Protein AF-A0A1R1L675-F1 (afdb_monomer)

Nearest PDB structures (foldseek):
  9ir4-assembly1_C  TM=5.203E-01  e=1.559E+00  Henipavirus nipahense
  2ex3-assembly3_F  TM=5.679E-01  e=7.127E+00  Salasvirus phi29
  4ntj-assembly1_A  TM=2.808E-01  e=3.716E+00  Homo sapiens
  5h5m-assembly2_B  TM=3.008E-01  e=8.856E+00  Caenorhabditis elegans

Sequence (93 aa):
MVDALFVAVRKAGHQPSVLAFKRKAPIRLGEAEGVRLALVLLATQPIAKHERVRALVAGINAMSVEETYYWYSKCMGLDGNRARKALRTLLAD

Radius of gyration: 13.54 Å; Cα contacts (8 Å, |Δi|>4): 82; chains: 1; bounding box: 36×32×28 Å

Foldseek 3Di:
DVVLVQVQQVQLVHHPVCPDPPDPDDRDGDPLSVLLSVLLVLLCPPPPDPVLSVLLNVVSVPDDSVVSVVLSVCLPDPCNVVSSVVSSVVSVD

Organism: NCBI:txid554083

Solvent-accessible surface area (backbone atoms only — not comparable to full-atom values): 5411 Å² total; per-residue (Å²): 109,73,64,54,53,44,51,38,37,44,74,44,75,38,63,67,78,69,77,38,94,85,57,81,75,82,82,74,57,52,67,71,47,43,43,45,46,49,42,46,55,60,62,36,61,90,61,82,54,63,69,62,41,50,42,44,46,50,46,62,67,71,46,55,71,68,55,36,53,53,51,40,55,42,40,73,39,99,55,16,70,60,38,38,50,51,52,52,53,68,45,68,115

Mean predicted aligned error: 3.65 Å

Structure (mmCIF, N/CA/C/O backbone):
data_AF-A0A1R1L675-F1
#
_entry.id   AF-A0A1R1L675-F1
#
loop_
_atom_site.group_PDB
_atom_site.id
_atom_site.type_symbol
_atom_site.label_atom_id
_atom_site.label_alt_id
_atom_site.label_comp_id
_atom_site.label_asym_id
_atom_site.label_entity_id
_atom_site.label_seq_id
_atom_site.pdbx_PDB_ins_code
_atom_site.Cartn_x
_atom_site.Cartn_y
_atom_site.Cartn_z
_atom_site.occupancy
_atom_site.B_iso_or_equiv
_atom_site.auth_seq_id
_atom_site.auth_comp_id
_atom_site.auth_asym_id
_atom_site.auth_atom_id
_atom_site.pdbx_PDB_model_num
ATOM 1 N N . MET A 1 1 ? -4.742 -3.802 -8.218 1.00 68.81 1 MET A N 1
ATOM 2 C CA . MET A 1 1 ? -4.613 -2.372 -7.836 1.00 68.81 1 MET A CA 1
ATOM 3 C C . MET A 1 1 ? -5.984 -1.730 -7.673 1.00 68.81 1 MET A C 1
ATOM 5 O O . MET A 1 1 ? -6.251 -1.230 -6.591 1.00 68.81 1 MET A O 1
ATOM 9 N N . VAL A 1 2 ? -6.869 -1.824 -8.673 1.00 81.81 2 VAL A N 1
ATOM 10 C CA . VAL A 1 2 ? -8.269 -1.360 -8.570 1.00 81.81 2 VAL A CA 1
ATOM 11 C C . VAL A 1 2 ? -8.992 -1.950 -7.347 1.00 81.81 2 VAL A C 1
ATOM 13 O O . VAL A 1 2 ? -9.657 -1.219 -6.621 1.00 81.81 2 VAL A O 1
ATOM 16 N N . ASP A 1 3 ? -8.768 -3.227 -7.030 1.00 84.06 3 ASP A N 1
ATOM 17 C CA . ASP A 1 3 ? -9.385 -3.860 -5.853 1.00 84.06 3 ASP A CA 1
ATOM 18 C C . ASP A 1 3 ? -8.977 -3.202 -4.529 1.00 84.06 3 ASP A C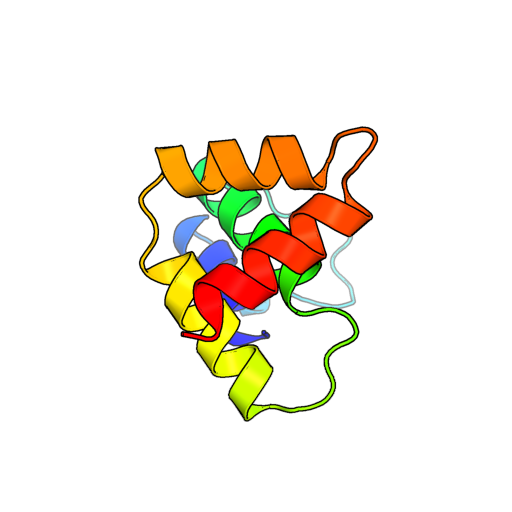 1
ATOM 20 O O . ASP A 1 3 ? -9.817 -2.987 -3.660 1.00 84.06 3 ASP A O 1
ATOM 24 N N . ALA A 1 4 ? -7.703 -2.819 -4.385 1.00 84.81 4 ALA A N 1
ATOM 25 C CA . ALA A 1 4 ? -7.214 -2.143 -3.182 1.00 84.81 4 ALA A CA 1
ATOM 26 C C . ALA A 1 4 ? -7.893 -0.777 -2.996 1.00 84.81 4 ALA A C 1
ATOM 28 O O . ALA A 1 4 ? -8.220 -0.391 -1.874 1.00 84.81 4 ALA A O 1
ATOM 29 N N . LEU A 1 5 ? -8.170 -0.082 -4.104 1.00 87.94 5 LEU A N 1
ATOM 30 C CA . LEU A 1 5 ? -8.919 1.170 -4.104 1.00 87.94 5 LEU A CA 1
ATOM 31 C C . LEU A 1 5 ? -10.362 0.948 -3.624 1.00 87.94 5 LEU A C 1
ATOM 33 O O . LEU A 1 5 ? -10.836 1.666 -2.747 1.00 87.94 5 LEU A O 1
ATOM 37 N N . PHE A 1 6 ? -11.049 -0.072 -4.146 1.00 89.81 6 PHE A N 1
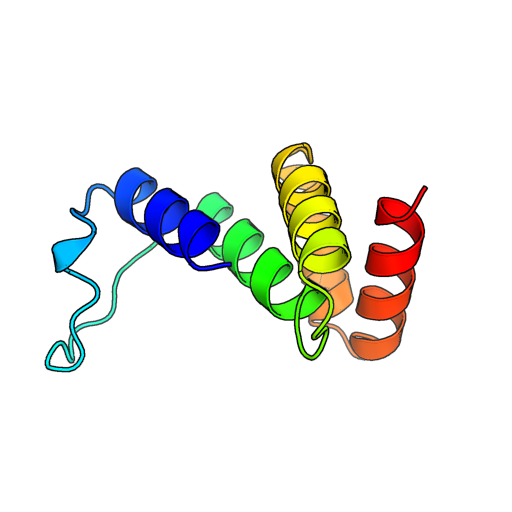ATOM 38 C CA . PHE A 1 6 ? -12.413 -0.394 -3.719 1.00 89.81 6 PHE A CA 1
ATOM 39 C C . PHE A 1 6 ? -12.492 -0.828 -2.258 1.00 89.81 6 PHE A C 1
ATOM 41 O O . PHE A 1 6 ? -13.422 -0.423 -1.563 1.00 89.81 6 PHE A O 1
ATOM 48 N N . VAL A 1 7 ? -11.522 -1.604 -1.774 1.00 87.81 7 VAL A N 1
ATOM 49 C CA . VAL A 1 7 ? -11.449 -1.991 -0.361 1.00 87.81 7 VAL A CA 1
ATOM 50 C C . VAL A 1 7 ? -11.297 -0.758 0.529 1.00 87.81 7 VAL A C 1
ATOM 52 O O . VAL A 1 7 ? -12.060 -0.612 1.482 1.00 87.81 7 VAL A O 1
ATOM 55 N N . ALA A 1 8 ? -10.378 0.155 0.202 1.00 89.06 8 ALA A N 1
ATOM 56 C CA . ALA A 1 8 ? -10.173 1.379 0.978 1.00 89.06 8 ALA A CA 1
ATOM 57 C C . ALA A 1 8 ? -11.429 2.267 1.006 1.00 89.06 8 ALA A C 1
ATOM 59 O O . ALA A 1 8 ? -11.835 2.737 2.066 1.00 89.06 8 ALA A O 1
ATOM 60 N N . VAL A 1 9 ? -12.093 2.440 -0.141 1.00 91.12 9 VAL A N 1
ATOM 61 C CA . VAL A 1 9 ? -13.326 3.238 -0.252 1.00 91.12 9 VAL A CA 1
ATOM 62 C C . VAL A 1 9 ? -14.480 2.618 0.536 1.00 91.12 9 VAL A C 1
ATOM 64 O O . VAL A 1 9 ? -15.184 3.333 1.247 1.00 91.12 9 VAL A O 1
ATOM 67 N N . ARG A 1 10 ? -14.650 1.293 0.471 1.00 90.81 10 ARG A N 1
ATOM 68 C CA . ARG A 1 10 ? -15.683 0.592 1.248 1.00 90.81 10 ARG A CA 1
ATOM 69 C C . ARG A 1 10 ? -15.442 0.704 2.748 1.00 90.81 10 ARG A C 1
ATOM 71 O O . ARG A 1 10 ? -16.383 0.978 3.484 1.00 90.81 10 ARG A O 1
ATOM 78 N N . LYS A 1 11 ? -14.195 0.535 3.199 1.00 89.69 11 LYS A N 1
ATOM 79 C CA . LYS A 1 11 ? -13.834 0.708 4.615 1.00 89.69 11 LYS A CA 1
ATOM 80 C C . LYS A 1 11 ? -14.056 2.139 5.109 1.00 89.69 11 LYS A C 1
ATOM 82 O O . LYS A 1 11 ? -14.413 2.328 6.262 1.00 89.69 11 LYS A O 1
ATOM 87 N N . ALA A 1 12 ? -13.939 3.128 4.226 1.00 88.25 12 ALA A N 1
ATOM 88 C CA . ALA A 1 12 ? -14.304 4.515 4.508 1.00 88.25 12 ALA A CA 1
ATOM 89 C C . ALA A 1 12 ? -15.828 4.784 4.506 1.00 88.25 12 ALA A C 1
ATOM 91 O O . ALA A 1 12 ? -16.246 5.937 4.564 1.00 88.25 12 ALA A O 1
ATOM 92 N N . GLY A 1 13 ? -16.673 3.750 4.411 1.00 89.31 13 GLY A N 1
ATOM 93 C CA . GLY A 1 13 ? -18.133 3.885 4.426 1.00 89.31 13 GLY A CA 1
ATOM 94 C C . GLY A 1 13 ? -18.732 4.387 3.111 1.00 89.31 13 GLY A C 1
ATOM 95 O O . GLY A 1 13 ? -19.894 4.786 3.064 1.00 89.31 13 GLY A O 1
ATOM 96 N N . HIS A 1 14 ? -17.959 4.379 2.025 1.00 88.75 14 HIS A N 1
ATOM 97 C CA . HIS A 1 14 ? -18.404 4.857 0.725 1.00 88.75 14 HIS A CA 1
ATOM 98 C C . HIS A 1 14 ? -18.675 3.706 -0.247 1.00 88.75 14 HIS A C 1
ATOM 100 O O . HIS A 1 14 ? -17.994 2.679 -0.261 1.00 88.75 14 HIS A O 1
ATOM 106 N N . GLN A 1 15 ? -19.655 3.899 -1.131 1.00 89.38 15 GLN A N 1
ATOM 107 C CA . GLN A 1 15 ? -19.847 2.995 -2.261 1.00 89.38 15 GLN A CA 1
ATOM 108 C C . GLN A 1 15 ? -18.752 3.200 -3.319 1.00 89.38 15 GLN A C 1
ATOM 110 O O . GLN A 1 15 ? -18.336 4.335 -3.535 1.00 89.38 15 GLN A O 1
ATOM 115 N N . PRO A 1 16 ? -18.324 2.159 -4.058 1.00 87.69 16 PRO A N 1
ATOM 116 C CA . PRO A 1 16 ? -17.342 2.302 -5.138 1.00 87.69 16 PRO A CA 1
ATOM 117 C C . PRO A 1 16 ? -17.681 3.381 -6.177 1.00 87.69 16 PRO A C 1
ATOM 119 O O . PRO A 1 16 ? -16.776 3.996 -6.732 1.00 87.69 16 PRO A O 1
ATOM 122 N N . SER A 1 17 ? -18.970 3.662 -6.398 1.00 88.31 17 SER A N 1
ATOM 123 C CA . SER A 1 17 ? -19.460 4.700 -7.313 1.00 88.31 17 SER A CA 1
ATOM 124 C C . SER A 1 17 ? -19.020 6.124 -6.953 1.00 88.31 17 SER A C 1
ATOM 126 O O . SER A 1 17 ? -19.088 7.008 -7.805 1.00 88.31 17 SER A O 1
ATOM 128 N N . VAL A 1 18 ? -18.518 6.368 -5.733 1.00 89.38 18 VAL A N 1
ATOM 129 C CA . VAL A 1 18 ? -17.930 7.672 -5.382 1.00 89.38 18 VAL A CA 1
ATOM 130 C C . VAL A 1 18 ? -16.625 7.946 -6.136 1.00 89.38 18 VAL A C 1
ATOM 132 O O . VAL A 1 18 ? -16.232 9.105 -6.262 1.00 89.38 18 VAL A O 1
ATOM 135 N N . LEU A 1 19 ? -15.955 6.905 -6.645 1.00 87.06 19 LEU A N 1
ATOM 136 C CA . LEU A 1 19 ? -14.777 7.010 -7.505 1.00 87.06 19 LEU A CA 1
ATOM 137 C C . LEU A 1 19 ? -15.215 7.397 -8.922 1.00 87.06 19 LEU A C 1
ATOM 139 O O . LEU A 1 19 ? -15.219 6.586 -9.844 1.00 87.06 19 LEU A O 1
ATOM 143 N N . ALA A 1 20 ? -15.625 8.651 -9.084 1.00 88.50 20 ALA A N 1
ATOM 144 C CA . ALA A 1 20 ? -16.095 9.194 -10.349 1.00 88.50 20 ALA A CA 1
ATOM 145 C C . ALA A 1 20 ? -15.154 10.289 -10.851 1.00 88.50 20 ALA A C 1
ATOM 147 O O . ALA A 1 20 ? -14.771 11.177 -10.093 1.00 88.50 20 ALA A O 1
ATOM 148 N N . PHE A 1 21 ? -14.868 10.297 -12.155 1.00 85.06 21 PHE A N 1
ATOM 149 C CA . PHE A 1 21 ? -13.996 11.300 -12.785 1.00 85.06 21 PHE A CA 1
ATOM 150 C C . PHE A 1 21 ? -14.489 12.746 -12.580 1.00 85.06 21 PHE A C 1
ATOM 152 O O . PHE A 1 21 ? -13.704 13.685 -12.527 1.00 85.06 21 PHE A O 1
ATOM 159 N N . LYS A 1 22 ? -15.809 12.932 -12.433 1.00 90.94 22 LYS A N 1
ATOM 160 C CA . LYS A 1 22 ? -16.440 14.242 -12.197 1.00 90.94 22 LYS A CA 1
ATOM 161 C C . LYS A 1 22 ? -16.361 14.708 -10.737 1.00 90.94 22 LYS A C 1
ATOM 163 O O . LYS A 1 22 ? -16.682 15.862 -10.451 1.00 90.94 22 LYS A O 1
ATOM 168 N N . ARG A 1 23 ? -15.989 13.832 -9.798 1.00 87.62 23 ARG A N 1
ATOM 169 C CA . ARG A 1 23 ? -15.955 14.165 -8.372 1.00 87.62 23 ARG A CA 1
ATOM 170 C C . ARG A 1 23 ? -14.751 15.058 -8.075 1.00 87.62 23 ARG A C 1
ATOM 172 O O . ARG A 1 23 ? -13.616 14.670 -8.309 1.00 87.62 23 ARG A O 1
ATOM 179 N N . LYS A 1 24 ? -15.012 16.229 -7.489 1.00 88.00 24 LYS A N 1
ATOM 180 C CA . LYS A 1 24 ? -13.972 17.168 -7.026 1.00 88.00 24 LYS A CA 1
ATOM 181 C C . LYS A 1 24 ? -13.719 17.104 -5.518 1.00 88.00 24 LYS A C 1
ATOM 183 O O . LYS A 1 24 ? -12.639 17.455 -5.059 1.00 88.00 24 LYS A O 1
ATOM 188 N N . ALA A 1 25 ? -14.710 16.660 -4.744 1.00 90.75 25 ALA A N 1
ATOM 189 C CA . ALA A 1 25 ? -14.581 16.532 -3.298 1.00 90.75 25 ALA A CA 1
ATOM 190 C C . ALA A 1 25 ? -13.673 15.339 -2.939 1.00 90.75 25 ALA A C 1
ATOM 192 O O . ALA A 1 25 ? -13.941 14.227 -3.410 1.00 90.75 25 ALA A O 1
ATOM 193 N N . PRO A 1 26 ? -12.652 15.518 -2.080 1.00 90.38 26 PRO A N 1
ATOM 194 C CA . PRO A 1 26 ? -11.817 14.413 -1.622 1.00 90.38 26 PRO A CA 1
ATOM 195 C C . PRO A 1 26 ? -12.636 13.289 -0.974 1.00 90.38 26 PRO A C 1
ATOM 197 O O . PRO A 1 26 ? -13.711 13.520 -0.411 1.00 90.38 26 PRO A O 1
ATOM 200 N N . ILE A 1 27 ? -12.119 12.065 -1.043 1.00 90.38 27 ILE A N 1
ATOM 201 C CA . ILE A 1 27 ? -12.612 10.938 -0.246 1.00 90.38 27 ILE A CA 1
ATOM 202 C C . ILE A 1 27 ? -11.746 10.896 1.008 1.00 90.38 27 ILE A C 1
ATOM 204 O O . ILE A 1 27 ? -10.522 10.806 0.911 1.00 90.38 27 ILE A O 1
ATOM 208 N N . ARG A 1 28 ? -12.366 11.024 2.181 1.00 91.38 28 ARG A N 1
ATOM 209 C CA . ARG A 1 28 ? -11.654 10.878 3.451 1.00 91.38 28 ARG A CA 1
ATOM 210 C C . ARG A 1 28 ? -11.529 9.392 3.745 1.00 91.38 28 ARG A C 1
ATOM 212 O O . ARG A 1 28 ? -12.522 8.678 3.704 1.00 91.38 28 ARG A O 1
ATOM 219 N N . LEU A 1 29 ? -10.308 8.942 3.989 1.00 93.00 29 LEU A N 1
ATOM 220 C CA . LEU A 1 29 ? -10.019 7.577 4.405 1.00 93.00 29 LEU A CA 1
ATOM 221 C C . LEU A 1 29 ? -9.642 7.596 5.884 1.00 93.00 29 LEU A C 1
ATOM 223 O O . LEU A 1 29 ? -9.075 8.586 6.355 1.00 93.00 29 LEU A O 1
ATOM 227 N N . GLY A 1 30 ? -9.934 6.502 6.588 1.00 93.19 30 GLY A N 1
ATOM 228 C CA . GLY A 1 30 ? -9.284 6.227 7.865 1.00 93.19 30 GLY A CA 1
ATOM 229 C C . GLY A 1 30 ? -7.772 6.152 7.666 1.00 93.19 30 GLY A C 1
ATOM 230 O O . GLY A 1 30 ? -7.294 5.820 6.576 1.00 93.19 30 GLY A O 1
ATOM 231 N N . GLU A 1 31 ? -7.008 6.523 8.689 1.00 94.56 31 GLU A N 1
ATOM 232 C CA . GLU A 1 31 ? -5.555 6.635 8.563 1.00 94.56 31 GLU A CA 1
ATOM 233 C C . GLU A 1 31 ? -4.921 5.288 8.181 1.00 94.56 31 GLU A C 1
ATOM 235 O O . GLU A 1 31 ? -4.183 5.220 7.198 1.00 94.56 31 GLU A O 1
ATOM 240 N N . ALA A 1 32 ? -5.291 4.203 8.869 1.00 94.94 32 ALA A N 1
ATOM 241 C CA . ALA A 1 32 ? -4.777 2.862 8.596 1.00 94.94 32 ALA A CA 1
ATOM 242 C C . ALA A 1 32 ? -5.098 2.388 7.165 1.00 94.94 32 ALA A C 1
ATOM 244 O O . ALA A 1 32 ? -4.239 1.839 6.469 1.00 94.94 32 ALA A O 1
ATOM 245 N N . GLU A 1 33 ? -6.320 2.633 6.684 1.00 94.06 33 GLU A N 1
ATOM 246 C CA . GLU A 1 33 ? -6.725 2.336 5.309 1.00 94.06 33 GLU A 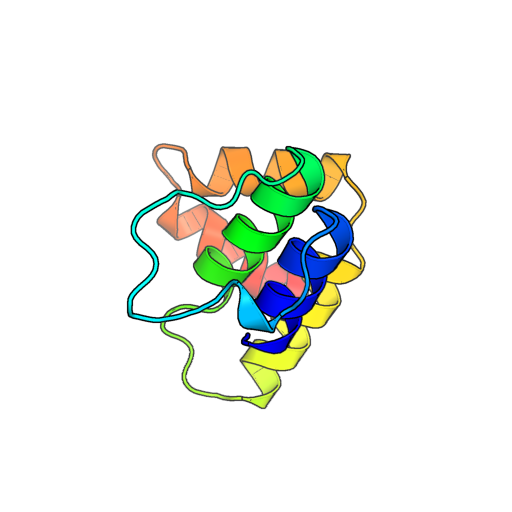CA 1
ATOM 247 C C . GLU A 1 33 ? -5.940 3.164 4.291 1.00 94.06 33 GLU A C 1
ATOM 249 O O . GLU A 1 33 ? -5.507 2.636 3.264 1.00 94.06 33 GLU A O 1
ATOM 254 N N . GLY A 1 34 ? -5.754 4.455 4.575 1.00 95.12 34 GLY A N 1
ATOM 255 C CA . GLY A 1 34 ? -5.013 5.383 3.730 1.00 95.12 34 GLY A CA 1
ATOM 256 C C . GLY A 1 34 ? -3.541 4.999 3.610 1.00 95.12 34 GLY A C 1
ATOM 257 O O . GLY A 1 34 ? -3.025 4.919 2.496 1.00 95.12 34 GLY A O 1
ATOM 258 N N . VAL A 1 35 ? -2.889 4.686 4.731 1.00 96.81 35 VAL A N 1
ATOM 259 C CA . VAL A 1 35 ? -1.493 4.228 4.795 1.00 96.81 35 VAL A CA 1
ATOM 260 C C . VAL A 1 35 ? -1.308 2.937 4.000 1.00 96.81 35 VAL A C 1
ATOM 262 O O . VAL A 1 35 ? -0.408 2.841 3.160 1.00 96.81 35 VAL A O 1
ATOM 265 N N . ARG A 1 36 ? -2.200 1.958 4.192 1.00 96.62 36 ARG A N 1
ATOM 266 C CA . ARG A 1 36 ? -2.152 0.688 3.459 1.00 96.62 36 ARG A CA 1
ATOM 267 C C . ARG A 1 36 ? -2.350 0.884 1.957 1.00 96.62 36 ARG A C 1
ATOM 269 O O . ARG A 1 36 ? -1.596 0.325 1.161 1.00 96.62 36 ARG A O 1
ATOM 276 N N . LEU A 1 37 ? -3.328 1.698 1.555 1.00 95.62 37 LEU A N 1
ATOM 277 C CA . LEU A 1 37 ? -3.554 2.024 0.146 1.00 95.62 37 LEU A CA 1
ATOM 278 C C . LEU A 1 37 ? -2.339 2.738 -0.460 1.00 95.62 37 LEU A C 1
ATOM 280 O O . LEU A 1 37 ? -1.904 2.381 -1.5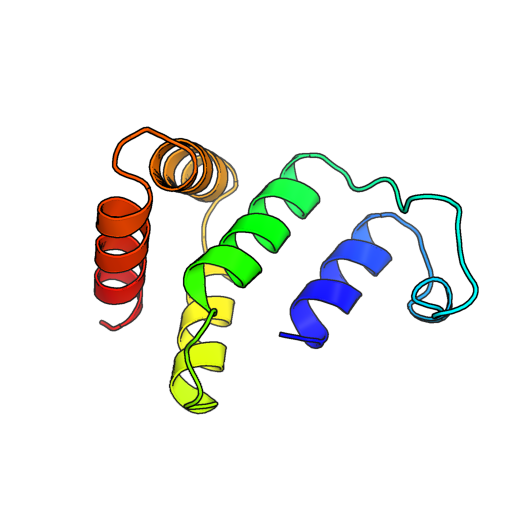56 1.00 95.62 37 LEU A O 1
ATOM 284 N N . ALA A 1 38 ? -1.766 3.711 0.249 1.00 95.50 38 ALA A N 1
ATOM 285 C CA . ALA A 1 38 ? -0.588 4.435 -0.209 1.00 95.50 38 ALA A CA 1
ATOM 286 C C . ALA A 1 38 ? 0.601 3.490 -0.420 1.00 95.50 38 ALA A C 1
ATOM 288 O O . ALA A 1 38 ? 1.254 3.550 -1.463 1.00 95.50 38 ALA A O 1
ATOM 289 N N . LEU A 1 39 ? 0.835 2.557 0.506 1.00 96.62 39 LEU A N 1
ATOM 290 C CA . LEU A 1 39 ? 1.858 1.524 0.353 1.00 96.62 39 LEU A CA 1
ATOM 291 C C . LEU A 1 39 ? 1.629 0.639 -0.867 1.00 96.62 39 LEU A C 1
ATOM 293 O O . LEU A 1 39 ? 2.573 0.404 -1.620 1.00 96.62 39 LEU A O 1
ATOM 297 N N . VAL A 1 40 ? 0.393 0.190 -1.108 1.00 95.88 40 VAL A N 1
ATOM 298 C CA . VAL A 1 40 ? 0.058 -0.576 -2.317 1.00 95.88 40 VAL A CA 1
ATOM 299 C C . VAL A 1 40 ? 0.438 0.206 -3.574 1.00 95.88 40 VAL A C 1
ATOM 301 O O . VAL A 1 40 ? 1.086 -0.342 -4.468 1.00 95.88 40 VAL A O 1
ATOM 304 N N . LEU A 1 41 ? 0.084 1.489 -3.654 1.00 94.19 41 LEU A N 1
ATOM 305 C CA . LEU A 1 41 ? 0.395 2.325 -4.817 1.00 94.19 41 LEU A CA 1
ATOM 306 C C . LEU A 1 41 ? 1.912 2.518 -4.990 1.00 94.19 41 LEU A C 1
ATOM 308 O O . LEU A 1 41 ? 2.441 2.321 -6.085 1.00 94.19 41 LEU A O 1
ATOM 312 N N . LEU A 1 42 ? 2.628 2.812 -3.901 1.00 94.44 42 LEU A N 1
ATOM 313 C CA . LEU A 1 42 ? 4.082 2.993 -3.893 1.00 94.44 42 LEU A CA 1
ATOM 314 C C . LEU A 1 42 ? 4.839 1.706 -4.257 1.00 94.44 42 LEU A C 1
ATOM 316 O O . LEU A 1 42 ? 5.830 1.746 -4.991 1.00 94.44 42 LEU A O 1
ATOM 320 N N . ALA A 1 43 ? 4.386 0.555 -3.764 1.00 94.00 43 ALA A N 1
ATOM 321 C CA . ALA A 1 43 ? 5.026 -0.732 -4.001 1.00 94.00 43 ALA A CA 1
ATOM 322 C C . ALA A 1 43 ? 4.744 -1.273 -5.408 1.00 94.00 43 ALA A C 1
ATOM 324 O O . ALA A 1 43 ? 5.606 -1.941 -5.974 1.00 94.00 43 ALA A O 1
ATOM 325 N N . THR A 1 44 ? 3.591 -0.962 -6.003 1.00 93.38 44 THR A N 1
ATOM 326 C CA . THR A 1 44 ? 3.186 -1.540 -7.296 1.00 93.38 44 THR A CA 1
ATOM 327 C C . THR A 1 44 ? 3.575 -0.707 -8.515 1.00 93.38 44 THR A C 1
ATOM 329 O O . THR A 1 44 ? 3.642 -1.263 -9.604 1.00 93.38 44 THR A O 1
ATOM 332 N N . GLN A 1 45 ? 3.902 0.583 -8.389 1.00 88.12 45 GLN A N 1
ATOM 333 C CA . GLN A 1 45 ? 4.327 1.398 -9.539 1.00 88.12 45 GLN A CA 1
ATOM 334 C C . GLN A 1 45 ? 5.860 1.408 -9.731 1.00 88.12 45 GLN A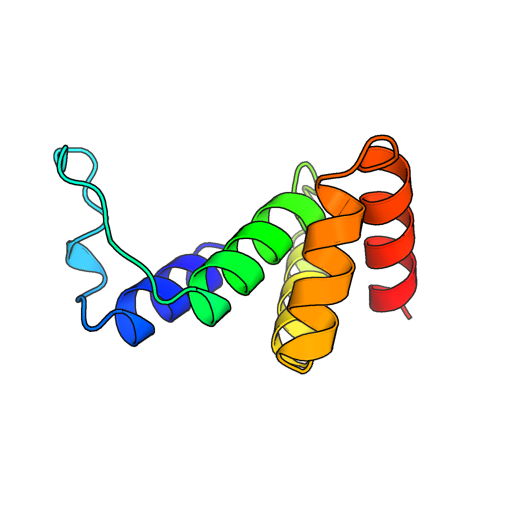 C 1
ATOM 336 O O . GLN A 1 45 ? 6.590 1.588 -8.751 1.00 88.12 45 GLN A O 1
ATOM 341 N N . PRO A 1 46 ? 6.397 1.265 -10.963 1.00 89.56 46 PRO A N 1
ATOM 342 C CA . PRO A 1 46 ? 5.726 1.069 -12.258 1.00 89.56 46 PRO A CA 1
ATOM 343 C C . PRO A 1 46 ? 5.707 -0.413 -12.708 1.00 89.56 46 PRO A C 1
ATOM 345 O O . PRO A 1 46 ? 6.078 -0.739 -13.833 1.00 89.56 46 PRO A O 1
ATOM 348 N N . ILE A 1 47 ? 5.353 -1.356 -11.831 1.00 90.25 47 ILE A N 1
ATOM 349 C CA . ILE A 1 47 ? 5.409 -2.791 -12.145 1.00 90.25 47 ILE A CA 1
ATOM 350 C C . ILE A 1 47 ? 4.293 -3.157 -13.130 1.00 90.25 47 ILE A C 1
ATOM 352 O O . ILE A 1 47 ? 3.116 -3.132 -12.786 1.00 90.25 47 ILE A O 1
ATOM 356 N N . ALA A 1 48 ? 4.675 -3.566 -14.342 1.00 89.88 48 ALA A N 1
ATOM 357 C CA . ALA A 1 48 ? 3.732 -3.969 -15.389 1.00 89.88 48 ALA A CA 1
ATOM 358 C C . ALA A 1 48 ? 3.233 -5.423 -15.255 1.00 89.88 48 ALA A C 1
ATOM 360 O O . ALA A 1 48 ? 2.163 -5.770 -15.752 1.00 89.88 48 ALA A O 1
ATOM 361 N N . LYS A 1 49 ? 4.000 -6.303 -14.593 1.00 93.75 49 LYS A N 1
ATOM 362 C CA . LYS A 1 49 ? 3.644 -7.725 -14.455 1.00 93.75 49 LYS A CA 1
ATOM 363 C C . LYS A 1 49 ? 2.512 -7.911 -13.438 1.00 93.75 49 LYS A C 1
ATOM 365 O O . LYS A 1 49 ? 2.726 -7.745 -12.238 1.00 93.75 49 LYS A O 1
ATOM 370 N N . HIS A 1 50 ? 1.341 -8.330 -13.916 1.00 91.25 50 HIS A N 1
ATOM 371 C CA . HIS A 1 50 ? 0.125 -8.509 -13.112 1.00 91.25 50 HIS A CA 1
ATOM 372 C C . HIS A 1 50 ? 0.299 -9.452 -11.917 1.00 91.25 50 HIS A C 1
ATOM 374 O O . HIS A 1 50 ? -0.147 -9.130 -10.820 1.00 91.25 50 HIS A O 1
ATOM 380 N N . GLU A 1 51 ? 0.966 -10.593 -12.096 1.00 93.12 51 GLU A N 1
ATOM 381 C CA . GLU A 1 51 ? 1.222 -11.545 -11.005 1.00 93.12 51 GLU A CA 1
ATOM 382 C C . GLU A 1 51 ? 2.029 -10.913 -9.877 1.00 93.12 51 GLU A C 1
ATOM 384 O O . GLU A 1 51 ? 1.660 -11.016 -8.711 1.00 93.12 51 GLU A O 1
ATOM 389 N N . ARG A 1 52 ? 3.066 -10.154 -10.237 1.00 93.81 52 ARG A N 1
ATOM 390 C CA . ARG A 1 52 ? 3.900 -9.440 -9.273 1.00 93.81 52 ARG A CA 1
ATOM 391 C C . ARG A 1 52 ? 3.115 -8.351 -8.546 1.00 93.81 52 ARG A C 1
ATOM 393 O O . ARG A 1 52 ? 3.289 -8.174 -7.348 1.00 93.81 52 ARG A O 1
ATOM 400 N N . VAL A 1 53 ? 2.213 -7.652 -9.239 1.00 93.56 53 VAL A N 1
ATOM 401 C CA . VAL A 1 53 ? 1.286 -6.707 -8.596 1.00 93.56 53 VAL A CA 1
ATOM 402 C C . VAL A 1 53 ? 0.368 -7.428 -7.606 1.00 93.56 53 VAL A C 1
ATOM 404 O O . VAL A 1 53 ? 0.185 -6.934 -6.498 1.00 93.56 53 VAL A O 1
ATOM 407 N N . ARG A 1 54 ? -0.196 -8.588 -7.972 1.00 92.31 54 ARG A N 1
ATOM 408 C CA . ARG A 1 54 ? -1.069 -9.370 -7.082 1.00 92.31 54 ARG A CA 1
ATOM 409 C C . ARG A 1 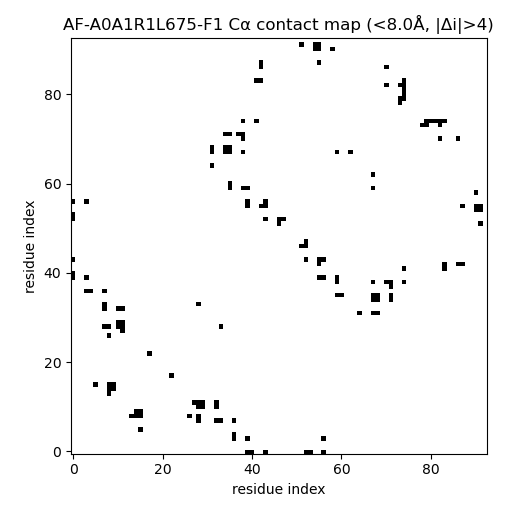54 ? -0.336 -9.843 -5.828 1.00 92.31 54 ARG A C 1
ATOM 411 O O . ARG A 1 54 ? -0.866 -9.644 -4.741 1.00 92.31 54 ARG A O 1
ATOM 418 N N . ALA A 1 55 ? 0.874 -10.384 -5.974 1.00 94.00 55 ALA A N 1
ATOM 419 C CA . ALA A 1 55 ? 1.700 -10.826 -4.849 1.00 94.00 55 ALA A CA 1
ATOM 420 C C . ALA A 1 55 ? 1.992 -9.676 -3.871 1.00 94.00 55 ALA A C 1
ATOM 422 O O . ALA A 1 55 ? 1.736 -9.795 -2.677 1.00 94.00 55 ALA A O 1
ATOM 423 N N . LEU A 1 56 ? 2.403 -8.512 -4.385 1.00 95.19 56 LEU A N 1
ATOM 424 C CA . LEU A 1 56 ? 2.666 -7.334 -3.552 1.00 95.19 56 LEU A CA 1
ATOM 425 C C . LEU A 1 56 ? 1.415 -6.838 -2.819 1.00 95.19 56 LEU A C 1
ATOM 427 O O . LEU A 1 56 ? 1.488 -6.493 -1.643 1.00 95.19 56 LEU A O 1
ATOM 431 N N . VAL A 1 57 ? 0.262 -6.798 -3.496 1.00 94.44 57 VAL A N 1
ATOM 432 C CA . VAL A 1 57 ? -1.003 -6.406 -2.855 1.00 94.44 57 VAL A CA 1
ATOM 433 C C . VAL A 1 57 ? -1.393 -7.403 -1.766 1.00 94.44 57 VAL A C 1
ATOM 435 O O . VAL A 1 57 ? -1.812 -6.978 -0.693 1.00 94.44 57 VAL A O 1
ATOM 438 N N . ALA A 1 58 ? -1.249 -8.706 -2.018 1.00 93.94 58 ALA A N 1
ATOM 439 C CA . ALA A 1 58 ? -1.539 -9.741 -1.031 1.00 93.94 58 ALA A CA 1
ATOM 440 C C . ALA A 1 58 ? -0.626 -9.616 0.198 1.00 93.94 58 ALA A C 1
ATOM 442 O O . ALA A 1 58 ? -1.133 -9.570 1.315 1.00 93.94 58 ALA A O 1
ATOM 443 N N . GLY A 1 59 ? 0.684 -9.451 -0.006 1.00 96.25 59 GLY A N 1
ATOM 444 C CA . GLY A 1 59 ? 1.654 -9.270 1.073 1.00 96.25 59 GLY A CA 1
ATOM 445 C C . GLY A 1 59 ? 1.368 -8.037 1.932 1.00 96.25 59 GLY A C 1
ATOM 446 O O . GLY A 1 59 ? 1.289 -8.135 3.151 1.00 96.25 59 GLY A O 1
ATOM 447 N N . ILE A 1 60 ? 1.098 -6.884 1.311 1.00 96.12 60 ILE A N 1
ATOM 448 C CA . ILE A 1 60 ? 0.735 -5.658 2.049 1.00 96.12 60 ILE A CA 1
ATOM 449 C C . ILE A 1 60 ? -0.605 -5.817 2.782 1.00 96.12 60 ILE A C 1
ATOM 451 O O . ILE A 1 60 ? -0.795 -5.266 3.864 1.00 96.12 60 ILE A O 1
ATOM 455 N N . ASN A 1 61 ? -1.554 -6.568 2.219 1.00 94.00 61 ASN A N 1
ATOM 456 C CA . ASN A 1 61 ? -2.821 -6.840 2.893 1.00 94.00 61 ASN A CA 1
ATOM 457 C C . ASN A 1 61 ? -2.680 -7.816 4.070 1.00 94.00 61 ASN A C 1
ATOM 459 O O . ASN A 1 61 ? -3.499 -7.745 4.986 1.00 94.00 61 ASN A O 1
ATOM 463 N N . ALA A 1 62 ? -1.671 -8.685 4.060 1.00 95.62 62 ALA A N 1
ATOM 464 C CA . ALA A 1 62 ? -1.372 -9.598 5.158 1.00 95.62 62 ALA A CA 1
ATOM 465 C C . ALA A 1 62 ? -0.631 -8.918 6.323 1.00 95.62 62 ALA A C 1
ATOM 467 O O . ALA A 1 62 ? -0.689 -9.419 7.441 1.00 95.62 62 ALA A O 1
ATOM 468 N N . MET A 1 63 ? 0.016 -7.772 6.079 1.00 97.00 63 MET A N 1
ATOM 469 C CA . MET A 1 63 ? 0.703 -7.004 7.120 1.00 97.00 63 MET A CA 1
ATOM 470 C C . MET A 1 63 ? -0.240 -6.547 8.236 1.00 97.00 63 MET A C 1
ATOM 472 O O . MET A 1 63 ? -1.409 -6.205 7.998 1.00 97.00 63 MET A O 1
ATOM 476 N N . SER A 1 64 ? 0.309 -6.443 9.442 1.00 97.69 64 SER A N 1
ATOM 477 C CA . SER A 1 64 ? -0.303 -5.742 10.566 1.00 97.69 64 SER A CA 1
ATOM 478 C C . SER A 1 64 ? -0.428 -4.238 10.281 1.00 97.69 64 SER A C 1
ATOM 480 O O . SER A 1 64 ? 0.073 -3.709 9.281 1.00 97.69 64 SER A O 1
ATOM 482 N N . VAL A 1 65 ? -1.135 -3.515 11.150 1.00 96.69 65 VAL A N 1
ATOM 483 C CA . VAL A 1 65 ? -1.220 -2.055 11.033 1.00 96.69 65 VAL A CA 1
ATOM 484 C C . VAL A 1 65 ? 0.168 -1.450 11.253 1.00 96.69 65 VAL A C 1
ATOM 486 O O . VAL A 1 65 ? 0.655 -0.710 10.404 1.00 96.69 65 VAL A O 1
ATOM 489 N N . GLU A 1 66 ? 0.858 -1.843 12.314 1.00 98.19 66 GLU A N 1
ATOM 490 C CA . GLU A 1 66 ? 2.195 -1.379 12.690 1.00 98.19 66 GLU A CA 1
ATOM 491 C C . GLU A 1 66 ? 3.210 -1.566 11.556 1.00 98.19 66 GLU A C 1
ATOM 493 O O . GLU A 1 66 ? 3.948 -0.638 11.223 1.00 98.19 66 GLU A O 1
ATOM 498 N N . GLU A 1 67 ? 3.200 -2.731 10.902 1.00 98.00 67 GLU A N 1
ATOM 499 C CA . GLU A 1 67 ? 4.060 -3.010 9.751 1.00 98.00 67 GLU A CA 1
ATOM 500 C C . GLU A 1 67 ? 3.775 -2.059 8.582 1.00 98.00 67 GLU A C 1
ATOM 502 O O . GLU A 1 67 ? 4.708 -1.531 7.966 1.00 98.00 67 GLU A O 1
ATOM 507 N N . THR A 1 68 ? 2.496 -1.777 8.299 1.00 98.06 68 THR A N 1
ATOM 508 C CA . THR A 1 68 ? 2.138 -0.809 7.253 1.00 98.06 68 THR A CA 1
ATOM 509 C C . THR A 1 68 ? 2.579 0.613 7.606 1.00 98.06 68 THR A C 1
ATOM 511 O O . THR A 1 68 ? 3.097 1.320 6.745 1.00 98.06 68 THR A O 1
ATOM 514 N N . TYR A 1 69 ? 2.482 1.037 8.866 1.00 98.00 69 TYR A N 1
ATOM 515 C CA . TYR A 1 69 ? 2.992 2.349 9.279 1.00 98.00 69 TYR A CA 1
ATOM 516 C C . TYR A 1 69 ? 4.521 2.421 9.186 1.00 98.00 69 TYR A C 1
ATOM 518 O O . TYR A 1 69 ? 5.064 3.395 8.652 1.00 98.00 69 TYR A O 1
ATOM 526 N N . TYR A 1 70 ? 5.226 1.376 9.628 1.00 97.75 70 TYR A N 1
ATOM 527 C CA . TYR A 1 70 ? 6.681 1.290 9.524 1.00 97.75 70 TYR A CA 1
ATOM 528 C C . TYR A 1 70 ? 7.138 1.435 8.071 1.00 97.75 70 TYR A C 1
ATOM 530 O O . TYR A 1 70 ? 7.914 2.340 7.748 1.00 97.75 70 TYR A O 1
ATOM 538 N N . TRP A 1 71 ? 6.619 0.597 7.173 1.00 98.00 71 TRP A N 1
ATOM 539 C CA . TRP A 1 71 ? 7.020 0.617 5.770 1.00 98.00 71 TRP A CA 1
ATOM 540 C C . TRP A 1 71 ? 6.623 1.907 5.065 1.00 98.00 71 TRP A C 1
ATOM 542 O O . TRP A 1 71 ? 7.392 2.401 4.237 1.00 98.00 71 TRP A O 1
ATOM 552 N N . TYR A 1 72 ? 5.468 2.481 5.402 1.00 97.44 72 TYR A N 1
ATOM 553 C CA . TYR A 1 72 ? 5.050 3.769 4.864 1.00 97.44 72 TYR A CA 1
ATOM 554 C C . TYR A 1 72 ? 6.028 4.877 5.258 1.00 97.44 72 TYR A C 1
ATOM 556 O O . TYR A 1 72 ? 6.524 5.586 4.381 1.00 97.44 72 TYR A O 1
ATOM 564 N N . SER A 1 73 ? 6.403 4.963 6.541 1.00 96.94 73 SER A N 1
ATOM 565 C CA . SER A 1 73 ? 7.389 5.945 7.013 1.00 96.94 73 SER A CA 1
ATOM 566 C C . SER A 1 73 ? 8.733 5.808 6.282 1.00 96.94 73 SER A C 1
ATOM 568 O O . SER A 1 73 ? 9.312 6.803 5.844 1.00 96.94 73 SER A O 1
ATOM 570 N N . LYS A 1 74 ? 9.197 4.570 6.048 1.00 97.25 74 LYS A N 1
ATOM 571 C CA . LYS A 1 74 ? 10.436 4.291 5.308 1.00 97.25 74 LYS A CA 1
ATOM 572 C C . LYS A 1 74 ? 10.328 4.669 3.832 1.00 97.25 74 LYS A C 1
ATOM 574 O O . LYS A 1 74 ? 11.269 5.234 3.283 1.00 97.25 74 LYS A O 1
ATOM 579 N N . CYS A 1 75 ? 9.197 4.378 3.190 1.00 96.50 75 CYS A N 1
ATOM 580 C CA . CYS A 1 75 ? 8.968 4.691 1.778 1.00 96.50 75 CYS A CA 1
ATOM 581 C C . CYS A 1 75 ? 8.801 6.193 1.510 1.00 96.50 75 CYS A C 1
ATOM 583 O O . CYS A 1 75 ? 9.089 6.627 0.397 1.00 96.50 75 CYS A O 1
ATOM 585 N N . MET A 1 76 ? 8.353 6.963 2.504 1.00 94.88 76 MET A N 1
ATOM 586 C CA . MET A 1 76 ? 8.192 8.420 2.418 1.00 94.88 76 MET A CA 1
ATOM 587 C C . MET A 1 76 ? 9.439 9.207 2.852 1.00 94.88 76 MET A C 1
ATOM 589 O O . MET A 1 76 ? 9.512 10.408 2.606 1.0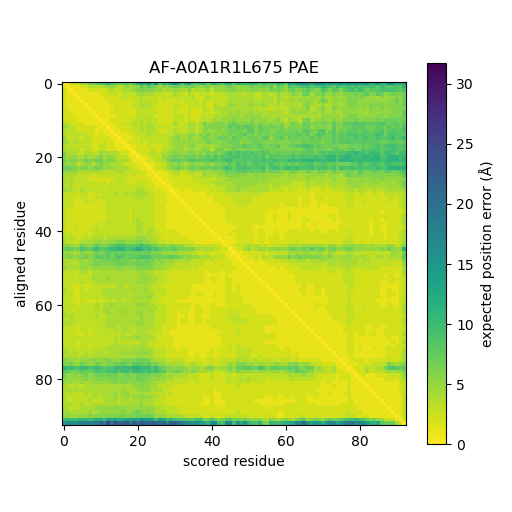0 94.88 76 MET A O 1
ATOM 593 N N . GLY A 1 77 ? 10.413 8.556 3.494 1.00 92.06 77 GLY A N 1
ATOM 594 C CA . GLY A 1 77 ? 11.665 9.180 3.928 1.00 92.06 77 GLY A CA 1
ATOM 595 C C . GLY A 1 77 ? 12.671 9.434 2.796 1.00 92.06 77 GLY A C 1
ATOM 596 O O . GLY A 1 77 ? 12.440 9.089 1.636 1.00 92.06 77 GLY A O 1
ATOM 597 N N . LEU A 1 78 ? 13.834 9.995 3.154 1.00 90.69 78 LEU A N 1
ATOM 598 C CA . LEU A 1 78 ? 14.911 10.373 2.218 1.00 90.69 78 LEU A CA 1
ATOM 599 C C . LEU A 1 78 ? 15.362 9.211 1.311 1.00 90.69 78 LEU A C 1
ATOM 601 O O . LEU A 1 78 ? 15.623 9.405 0.127 1.00 90.69 78 LEU A O 1
ATOM 605 N N . ASP A 1 79 ? 15.368 7.987 1.842 1.00 93.25 79 ASP A N 1
ATOM 606 C CA . ASP A 1 79 ? 15.739 6.764 1.122 1.00 93.25 79 ASP A CA 1
ATOM 607 C C . ASP A 1 79 ? 14.534 6.008 0.524 1.00 93.25 79 ASP A C 1
ATOM 609 O O . ASP A 1 79 ? 14.596 4.797 0.284 1.00 93.25 79 ASP A O 1
ATOM 613 N N . GLY A 1 80 ? 13.422 6.695 0.245 1.00 93.81 80 GLY A N 1
ATOM 614 C CA . GLY A 1 80 ? 12.152 6.076 -0.152 1.00 93.81 80 GLY A CA 1
ATOM 615 C C . GLY A 1 80 ? 12.231 5.133 -1.362 1.00 93.81 80 GLY A C 1
ATOM 616 O O . GLY A 1 80 ? 11.548 4.110 -1.422 1.00 93.81 80 GLY A O 1
ATOM 617 N N . ASN A 1 81 ? 13.115 5.405 -2.327 1.00 92.94 81 ASN A N 1
ATOM 618 C CA . ASN A 1 81 ? 13.375 4.493 -3.452 1.00 92.94 81 ASN A CA 1
ATOM 619 C C . ASN A 1 81 ? 13.994 3.163 -3.004 1.00 92.94 81 ASN A C 1
ATOM 621 O O . ASN A 1 81 ? 13.576 2.095 -3.462 1.00 92.94 81 ASN A O 1
ATOM 625 N N . ARG A 1 82 ? 14.974 3.221 -2.096 1.00 95.69 82 ARG A N 1
ATOM 626 C CA . ARG A 1 82 ? 15.646 2.039 -1.552 1.00 95.69 82 ARG A CA 1
ATOM 627 C C . ARG A 1 82 ? 14.685 1.2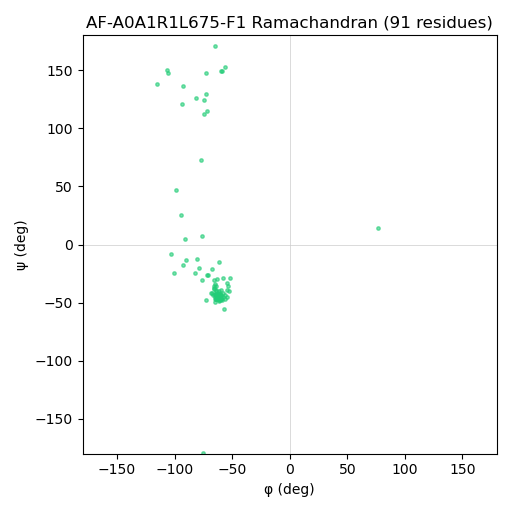41 -0.675 1.00 95.69 82 ARG A C 1
ATOM 629 O O . ARG A 1 82 ? 14.615 0.025 -0.829 1.00 95.69 82 ARG A O 1
ATOM 636 N N . ALA A 1 83 ? 13.890 1.919 0.152 1.00 96.62 83 ALA A N 1
ATOM 637 C CA . ALA A 1 83 ? 12.856 1.291 0.970 1.00 96.62 83 ALA A CA 1
ATOM 638 C C . ALA A 1 83 ? 11.808 0.559 0.116 1.00 96.62 83 ALA A C 1
ATOM 640 O O . ALA A 1 83 ? 11.522 -0.608 0.368 1.00 96.62 83 ALA A O 1
ATOM 641 N N . ARG A 1 84 ? 11.307 1.181 -0.962 1.00 95.81 84 ARG A N 1
ATOM 642 C CA . ARG A 1 84 ? 10.379 0.527 -1.903 1.00 95.81 84 ARG A CA 1
ATOM 643 C C . ARG A 1 84 ? 10.981 -0.713 -2.556 1.00 95.81 84 ARG A C 1
ATOM 645 O O . ARG A 1 84 ? 10.279 -1.703 -2.746 1.00 95.81 84 ARG A O 1
ATOM 652 N N . LYS A 1 85 ? 12.270 -0.679 -2.913 1.00 95.19 85 LYS A N 1
ATOM 653 C CA . LYS A 1 85 ? 12.969 -1.859 -3.442 1.00 95.19 85 LYS A CA 1
ATOM 654 C C . LYS A 1 85 ? 13.055 -2.964 -2.386 1.00 95.19 85 LYS A C 1
ATOM 656 O O . LYS A 1 85 ? 12.708 -4.093 -2.703 1.00 95.19 85 LYS A O 1
ATOM 661 N N . ALA A 1 86 ? 13.453 -2.631 -1.159 1.00 96.50 86 ALA A N 1
ATOM 662 C CA . ALA A 1 86 ? 13.552 -3.584 -0.054 1.00 96.50 86 ALA A CA 1
ATOM 663 C C . ALA A 1 86 ? 12.200 -4.240 0.262 1.00 96.50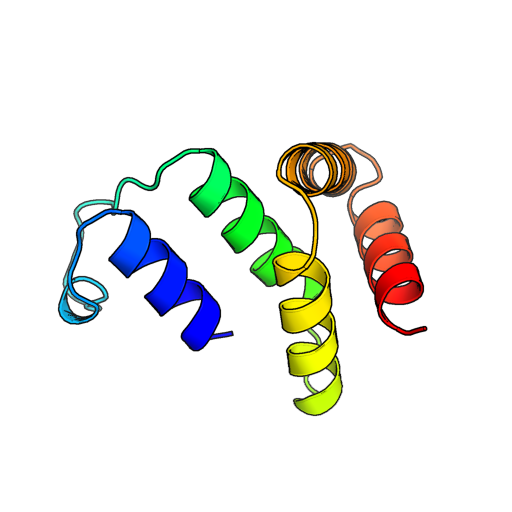 86 ALA A C 1
ATOM 665 O O . ALA A 1 86 ? 12.126 -5.461 0.331 1.00 96.50 86 ALA A O 1
ATOM 666 N N . LEU A 1 87 ? 11.124 -3.450 0.337 1.00 96.69 87 LEU A N 1
ATOM 667 C CA . LEU A 1 87 ? 9.762 -3.954 0.522 1.00 96.69 87 LEU A CA 1
ATOM 668 C C . LEU A 1 87 ? 9.362 -4.936 -0.586 1.00 96.69 87 LEU A C 1
ATOM 670 O O . LEU A 1 87 ? 8.812 -5.997 -0.317 1.00 96.69 87 LEU A O 1
ATOM 674 N N . ARG A 1 88 ? 9.652 -4.600 -1.849 1.00 96.19 88 ARG A N 1
ATOM 675 C CA . ARG A 1 88 ? 9.350 -5.485 -2.985 1.00 96.19 88 ARG A CA 1
ATOM 676 C C . ARG A 1 88 ? 10.153 -6.777 -2.965 1.00 96.19 88 ARG A C 1
ATOM 678 O O . ARG A 1 88 ? 9.675 -7.746 -3.533 1.00 96.19 88 ARG A O 1
ATOM 685 N N . THR A 1 89 ? 11.364 -6.763 -2.416 1.00 95.44 89 THR A N 1
ATOM 686 C CA . THR A 1 89 ? 12.171 -7.974 -2.237 1.00 95.44 89 THR A CA 1
ATOM 687 C C . THR A 1 89 ? 11.599 -8.822 -1.108 1.00 95.44 89 THR A C 1
ATOM 689 O O . THR A 1 89 ? 11.361 -9.996 -1.330 1.00 95.44 89 THR A O 1
ATOM 692 N N . LEU A 1 90 ? 11.296 -8.212 0.044 1.00 95.50 90 LEU A N 1
ATOM 693 C CA . LEU A 1 90 ? 10.697 -8.893 1.195 1.00 95.50 90 LEU A CA 1
ATOM 694 C C . LEU A 1 90 ? 9.398 -9.629 0.834 1.00 95.50 90 LEU A C 1
ATOM 696 O O . LEU A 1 90 ? 9.148 -10.711 1.333 1.00 95.50 90 LEU A O 1
ATOM 700 N N . LEU A 1 91 ? 8.567 -9.024 -0.017 1.00 94.31 91 LEU A N 1
ATOM 701 C CA . LEU A 1 91 ? 7.269 -9.569 -0.426 1.00 94.31 91 LEU A CA 1
ATOM 702 C C . LEU A 1 91 ? 7.318 -10.443 -1.692 1.00 94.31 91 LEU A C 1
ATOM 704 O O . LEU A 1 91 ? 6.266 -10.761 -2.246 1.00 94.31 91 LEU A O 1
ATOM 708 N N . ALA A 1 92 ? 8.511 -10.706 -2.229 1.00 82.31 92 ALA A N 1
ATOM 709 C CA . ALA A 1 92 ? 8.700 -11.558 -3.403 1.00 82.31 92 ALA A CA 1
ATOM 710 C C . ALA A 1 92 ? 9.228 -12.960 -3.060 1.00 82.31 92 ALA A C 1
ATOM 712 O O . ALA A 1 92 ? 9.278 -13.785 -3.975 1.00 82.31 92 ALA A O 1
ATOM 713 N N . ASP A 1 93 ? 9.604 -13.191 -1.799 1.00 56.28 93 ASP A N 1
ATOM 714 C CA . ASP A 1 93 ? 9.724 -14.530 -1.205 1.00 56.28 93 ASP A CA 1
ATOM 715 C C . ASP A 1 93 ? 8.335 -15.080 -0.829 1.00 56.28 93 ASP A C 1
ATOM 717 O O . ASP A 1 93 ? 8.197 -16.323 -0.770 1.00 56.28 93 ASP A O 1
#

Secondary structure (DSSP, 8-state):
-HHHHHHHHHHTT--GGG--TT--SPPP--HHHHHHHHHHHHHHTT---HHHHHHHHHHHHHS-HHHHHHHHHHHHSTTHHHHHHHHHHHTT-

InterPro domains:
  IPR056097 Domain of unknown function DUF7680 [PF24728] (4-93)

pLDDT: mean 92.17, std 5.88, range [56.28, 98.19]